Protein AF-A0AAE1QT93-F1 (afdb_monomer_lite)

Secondary structure (DSSP, 8-state):
--TTHHHHHHHHHHHHTS----SSHHHHHHHHHHHHHHHHHHHHHHHHHHHHHHHHHHHHHHHHHTSGGG-HHHHHHHHHHHHHHHHHTHHHHHHHHHHHH---HHHHIIIIIHHHHHHHHHHHHHHHHHHHHH--

Foldseek 3Di:
DCPPPVVVVVVVVVVVVPDDDDDPVPVVVVVVVVVVVVVVVVVVVVVVVVVVVVVVVVVVVVVVVVVLCVDPVSVLVVLVVVLVCCVVCLVVQQVVCCVPPVDHSVRCCVPPSVVSNVVSVVVVPPVVVVVVVVVD

Organism: NCBI:txid243964

InterPro domains:
  IPR012394 Aldehyde dehydrogenase NAD(P)-dependent [PTHR43570] (50-121)
  IPR016161 Aldehyde/histidinol dehydrogenase [SSF53720] (52-120)
  IPR016162 Aldehyde dehydrogenase, N-terminal [G3DSA:3.40.605.10] (61-121)

pLDDT: mean 73.32, std 19.23, range [36.19, 97.5]

Radius of gyration: 27.71 Å; chains: 1; bounding box: 30×75×64 Å

Structure (mmCIF, N/CA/C/O backbone):
data_AF-A0AAE1QT93-F1
#
_entry.id   AF-A0AAE1QT93-F1
#
loop_
_atom_site.group_PDB
_atom_site.id
_atom_site.type_symbol
_atom_site.label_atom_id
_atom_site.label_alt_id
_atom_site.label_comp_id
_atom_site.label_asym_id
_atom_site.label_entity_id
_atom_site.label_seq_id
_atom_site.pdbx_PDB_ins_code
_atom_site.Cartn_x
_atom_site.Cartn_y
_atom_site.Cartn_z
_atom_site.occupancy
_atom_site.B_iso_or_equiv
_atom_site.auth_seq_id
_atom_site.auth_comp_id
_atom_site.auth_asym_id
_atom_site.auth_atom_id
_atom_site.pdbx_PDB_model_num
ATOM 1 N N . MET A 1 1 ? -9.337 40.206 -0.591 1.00 37.69 1 MET A N 1
ATOM 2 C CA . MET A 1 1 ? -8.065 40.762 -1.102 1.00 37.69 1 MET A CA 1
ATOM 3 C C . MET A 1 1 ? -7.371 39.649 -1.861 1.00 37.69 1 MET A C 1
ATOM 5 O O . MET A 1 1 ? -6.909 38.705 -1.239 1.00 37.69 1 MET A O 1
ATOM 9 N N . ASN A 1 2 ? -7.442 39.685 -3.189 1.00 36.19 2 ASN A N 1
ATOM 10 C CA . ASN A 1 2 ? -7.018 38.594 -4.063 1.00 36.19 2 ASN A CA 1
ATOM 11 C C . ASN A 1 2 ? -5.682 38.993 -4.709 1.00 36.19 2 ASN A C 1
ATOM 13 O O . ASN A 1 2 ? -5.655 39.544 -5.798 1.00 36.19 2 ASN A O 1
ATOM 17 N N . LEU A 1 3 ? -4.576 38.823 -3.979 1.00 38.72 3 LEU A N 1
ATOM 18 C CA . LEU A 1 3 ? -3.250 39.340 -4.363 1.00 38.72 3 LEU A CA 1
ATOM 19 C C . LEU A 1 3 ? -2.482 38.437 -5.355 1.00 38.72 3 LEU A C 1
ATOM 21 O O . LEU A 1 3 ? -1.317 38.700 -5.636 1.00 38.72 3 LEU A O 1
ATOM 25 N N . GLY A 1 4 ? -3.106 37.376 -5.879 1.00 42.16 4 GLY A N 1
ATOM 26 C CA . GLY A 1 4 ? -2.443 36.403 -6.762 1.00 42.16 4 GLY A CA 1
ATOM 27 C C . GLY A 1 4 ? -2.720 36.568 -8.262 1.00 42.16 4 GLY A C 1
ATOM 28 O O . GLY A 1 4 ? -1.862 36.242 -9.074 1.00 42.16 4 GLY A O 1
ATOM 29 N N . ALA A 1 5 ? -3.894 37.077 -8.650 1.00 47.09 5 ALA A N 1
ATOM 30 C CA . ALA A 1 5 ? -4.298 37.139 -10.062 1.00 47.09 5 ALA A CA 1
ATOM 31 C C . ALA A 1 5 ? -3.750 38.381 -10.798 1.00 47.09 5 ALA A C 1
ATOM 33 O O . ALA A 1 5 ? -3.419 38.310 -11.984 1.00 47.09 5 ALA A O 1
ATOM 34 N N . ASP A 1 6 ? -3.582 39.499 -10.083 1.00 46.28 6 ASP A N 1
ATOM 35 C CA . ASP A 1 6 ? -3.169 40.787 -10.664 1.00 46.28 6 ASP A CA 1
ATOM 36 C C . ASP A 1 6 ? -1.683 40.829 -11.061 1.00 46.28 6 ASP A C 1
ATOM 38 O O . ASP A 1 6 ? -1.276 41.598 -11.936 1.00 46.28 6 ASP A O 1
ATOM 42 N N . THR A 1 7 ? -0.850 39.964 -10.477 1.00 55.62 7 THR A N 1
ATOM 43 C CA . THR A 1 7 ? 0.572 39.858 -10.827 1.00 55.62 7 THR A CA 1
ATOM 44 C C . THR A 1 7 ? 0.796 39.044 -12.101 1.00 55.62 7 THR A C 1
ATOM 46 O O . THR A 1 7 ? 1.646 39.413 -12.903 1.00 55.62 7 THR A O 1
ATOM 49 N N . LEU A 1 8 ? 0.014 37.999 -12.377 1.00 45.19 8 LEU A N 1
ATOM 50 C CA . LEU A 1 8 ? 0.224 37.150 -13.561 1.00 45.19 8 LEU A CA 1
ATOM 51 C C . LEU A 1 8 ? -0.265 37.801 -14.867 1.00 45.19 8 LEU A C 1
ATOM 53 O O . LEU A 1 8 ? 0.392 37.694 -15.910 1.00 45.19 8 LEU A O 1
ATOM 57 N N . LEU A 1 9 ? -1.360 38.567 -14.808 1.00 48.1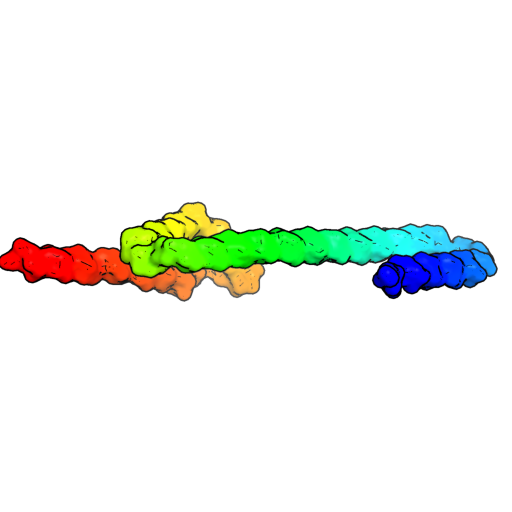6 9 LEU A N 1
ATOM 58 C CA . LEU A 1 9 ? -1.816 39.384 -15.940 1.00 48.16 9 LEU A CA 1
ATOM 59 C C . LEU A 1 9 ? -0.840 40.534 -16.241 1.00 48.16 9 LEU A C 1
ATOM 61 O O . LEU A 1 9 ? -0.575 40.830 -17.407 1.00 48.16 9 LEU A O 1
ATOM 65 N N . SER A 1 10 ? -0.231 41.116 -15.202 1.00 52.31 10 SER A N 1
ATOM 66 C CA . SER A 1 10 ? 0.795 42.165 -15.309 1.00 52.31 10 SER A CA 1
ATOM 67 C C . SER A 1 10 ? 2.043 41.708 -16.083 1.00 52.31 10 SER A C 1
ATOM 69 O O . SER A 1 10 ? 2.541 42.435 -16.949 1.00 52.31 10 SER A O 1
ATOM 71 N N . TRP A 1 11 ? 2.515 40.477 -15.860 1.00 43.84 11 TRP A N 1
ATOM 72 C CA . TRP A 1 11 ? 3.677 39.935 -16.577 1.00 43.84 11 TRP A CA 1
ATOM 73 C C . TRP A 1 11 ? 3.341 39.537 -18.021 1.00 43.84 11 TRP A C 1
ATOM 75 O O . TRP A 1 11 ? 4.175 39.709 -18.914 1.00 43.84 11 TRP A O 1
ATOM 85 N N . SER A 1 12 ? 2.109 39.082 -18.267 1.00 54.25 12 SER A N 1
ATOM 86 C CA . SER A 1 12 ? 1.623 38.703 -19.601 1.00 54.25 12 SER A CA 1
ATOM 87 C C . SER A 1 12 ? 1.439 39.922 -20.521 1.00 54.25 12 SER A C 1
ATOM 89 O O . SER A 1 12 ? 1.899 39.918 -21.663 1.00 54.25 12 SER A O 1
ATOM 91 N N . LEU A 1 13 ? 0.853 41.013 -20.011 1.00 43.53 13 LEU A N 1
ATOM 92 C CA . LEU A 1 13 ? 0.634 42.255 -20.769 1.00 43.53 13 LEU A CA 1
ATOM 93 C C . LEU A 1 13 ? 1.922 43.061 -20.998 1.00 43.53 13 LEU A C 1
ATOM 95 O O . LEU A 1 13 ? 2.089 43.666 -22.057 1.00 43.53 13 LEU A O 1
ATOM 99 N N . ARG A 1 14 ? 2.872 43.042 -20.052 1.00 50.31 14 ARG A N 1
ATOM 100 C CA . ARG A 1 14 ? 4.151 43.763 -20.188 1.00 50.31 14 ARG A CA 1
ATOM 101 C C . ARG A 1 14 ? 5.091 43.143 -21.230 1.00 50.31 14 ARG A C 1
ATOM 103 O O . ARG A 1 14 ? 5.936 43.849 -21.772 1.00 50.31 14 ARG A O 1
ATOM 110 N N . ARG A 1 15 ? 4.938 41.854 -21.546 1.00 51.12 15 ARG A N 1
ATOM 111 C CA . ARG A 1 15 ? 5.772 41.158 -22.540 1.00 51.12 15 ARG A CA 1
ATOM 112 C C . ARG A 1 15 ? 5.285 41.347 -23.981 1.00 51.12 15 ARG A C 1
ATOM 114 O O . ARG A 1 15 ? 6.117 41.435 -24.876 1.00 51.12 15 ARG A O 1
ATOM 121 N N . LEU A 1 16 ? 3.977 41.512 -24.197 1.00 45.72 16 LEU A N 1
ATOM 122 C CA . LEU A 1 16 ? 3.402 41.802 -25.521 1.00 45.72 16 LEU A CA 1
ATOM 123 C C . LEU A 1 16 ? 3.784 43.192 -26.070 1.00 45.72 16 LEU A C 1
ATOM 125 O O . LEU A 1 16 ? 3.678 43.424 -27.268 1.00 45.72 16 LEU A O 1
ATOM 129 N N . HIS A 1 17 ? 4.254 44.112 -25.220 1.00 43.97 17 HIS A N 1
ATOM 130 C CA . HIS A 1 17 ? 4.641 45.471 -25.625 1.00 43.97 17 HIS A CA 1
ATOM 131 C C . HIS A 1 17 ? 6.090 45.595 -26.145 1.00 43.97 17 HIS A C 1
ATOM 133 O O . HIS A 1 17 ? 6.497 46.687 -26.530 1.00 43.97 17 HIS A O 1
ATOM 139 N N . LEU A 1 18 ? 6.882 44.511 -26.143 1.00 45.59 18 LEU A N 1
ATOM 140 C CA . LEU A 1 18 ? 8.318 44.542 -26.480 1.00 45.59 18 LEU A CA 1
ATOM 141 C C . LEU A 1 18 ? 8.703 43.837 -27.794 1.00 45.59 18 LEU A C 1
ATOM 143 O O . LEU A 1 18 ? 9.877 43.862 -28.152 1.00 45.59 18 LEU A O 1
ATOM 147 N N . SER A 1 19 ? 7.764 43.254 -28.542 1.00 42.62 19 SER A N 1
ATOM 148 C CA . SER A 1 19 ? 8.065 42.576 -29.814 1.00 42.62 19 SER A CA 1
ATOM 149 C C . SER A 1 19 ? 7.435 43.304 -31.000 1.00 42.62 19 SER A C 1
ATOM 151 O O . SER A 1 19 ? 6.337 42.983 -31.456 1.00 42.62 19 SER A O 1
ATOM 153 N N . GLY A 1 20 ? 8.149 44.303 -31.508 1.00 44.47 20 GLY A N 1
ATOM 154 C CA . GLY A 1 20 ? 7.978 44.785 -32.870 1.00 44.47 20 GLY A CA 1
ATOM 155 C C . GLY A 1 20 ? 9.310 44.703 -33.604 1.00 44.47 20 GLY A C 1
ATOM 156 O O . GLY A 1 20 ? 10.109 45.617 -33.457 1.00 44.47 20 GLY A O 1
ATOM 157 N N . SER A 1 21 ? 9.559 43.623 -34.358 1.00 42.78 21 SER A N 1
ATOM 158 C CA . SER A 1 21 ? 10.100 43.645 -35.733 1.00 42.78 21 SER A CA 1
ATOM 159 C C . SER A 1 21 ? 10.368 42.221 -36.252 1.00 42.78 21 SER A C 1
ATOM 161 O O . SER A 1 21 ? 10.931 41.384 -35.559 1.00 42.78 21 SER A O 1
ATOM 163 N N . GLN A 1 22 ? 9.953 41.965 -37.494 1.00 48.72 22 GLN A N 1
ATOM 164 C CA . GLN A 1 22 ? 9.735 40.647 -38.094 1.00 48.72 22 GLN A CA 1
ATOM 165 C C . GLN A 1 22 ? 11.005 39.883 -38.515 1.00 48.72 22 GLN A C 1
ATOM 167 O O . GLN A 1 22 ? 11.944 40.469 -39.049 1.00 48.72 22 GLN A O 1
ATOM 172 N N . SER A 1 23 ? 10.949 38.542 -38.449 1.00 41.31 23 SER A N 1
ATOM 173 C CA . SER A 1 23 ? 10.949 37.635 -39.636 1.00 41.31 23 SER A CA 1
ATOM 174 C C . SER A 1 23 ? 11.485 36.210 -39.370 1.00 41.31 23 SER A C 1
ATOM 176 O O . SER A 1 23 ? 11.190 35.307 -40.149 1.00 41.31 23 SER A O 1
ATOM 178 N N . GLY A 1 24 ? 12.148 35.955 -38.234 1.00 46.59 24 GLY A N 1
ATOM 179 C CA . GLY A 1 24 ? 12.462 34.598 -37.719 1.00 46.59 24 GLY A CA 1
ATOM 180 C C . GLY A 1 24 ? 11.476 34.076 -36.656 1.00 46.59 24 GLY A C 1
ATOM 181 O O . GLY A 1 24 ? 11.473 32.905 -36.282 1.00 46.59 24 GLY A O 1
ATOM 182 N N . GLU A 1 25 ? 10.577 34.952 -36.217 1.00 47.34 25 GLU A N 1
ATOM 183 C CA . GLU A 1 25 ? 9.831 34.881 -34.957 1.00 47.34 25 GLU A CA 1
ATOM 184 C C . GLU A 1 25 ? 8.632 33.917 -34.978 1.00 47.34 25 GLU A C 1
ATOM 186 O O . GLU A 1 25 ? 8.123 33.537 -33.929 1.00 47.34 25 GLU A O 1
ATOM 191 N N . LYS A 1 26 ? 8.173 33.472 -36.160 1.00 48.25 26 LYS A N 1
ATOM 192 C CA . LYS A 1 26 ? 7.013 32.562 -36.281 1.00 48.25 26 LYS A CA 1
ATOM 193 C C . LYS A 1 26 ? 7.309 31.142 -35.797 1.00 48.25 26 LYS A C 1
ATOM 195 O O . LYS A 1 26 ? 6.443 30.519 -35.189 1.00 48.25 26 LYS A O 1
ATOM 200 N N . ARG A 1 27 ? 8.514 30.624 -36.059 1.00 49.81 27 ARG A N 1
ATOM 201 C CA . ARG A 1 27 ? 8.917 29.284 -35.597 1.00 49.81 27 ARG A CA 1
ATOM 202 C C . ARG A 1 27 ? 9.250 29.296 -34.110 1.00 49.81 27 ARG A C 1
ATOM 204 O O . ARG A 1 27 ? 8.824 28.401 -33.393 1.00 49.81 27 ARG A O 1
ATOM 211 N N . GLU A 1 28 ? 9.925 30.341 -33.642 1.00 48.53 28 GLU A N 1
ATOM 212 C CA . GLU A 1 28 ? 10.217 30.516 -32.217 1.00 48.53 28 GLU A CA 1
ATOM 213 C C . GLU A 1 28 ? 8.953 30.790 -31.396 1.00 48.53 28 GLU A C 1
ATOM 215 O O . GLU A 1 28 ? 8.802 30.200 -30.333 1.00 48.53 28 GLU A O 1
ATOM 220 N N . SER A 1 29 ? 7.994 31.566 -31.918 1.00 52.25 29 SER A N 1
ATOM 221 C CA . SER A 1 29 ? 6.682 31.746 -31.281 1.00 52.25 29 SER A CA 1
ATOM 222 C C . SER A 1 29 ? 5.906 30.436 -31.192 1.00 52.25 29 SER A C 1
ATOM 224 O O . SER A 1 29 ? 5.327 30.167 -30.149 1.00 52.25 29 SER A O 1
ATOM 226 N N . SER A 1 30 ? 5.930 29.585 -32.227 1.00 57.53 30 SER A N 1
ATOM 227 C CA . SER A 1 30 ? 5.297 28.257 -32.164 1.00 57.53 30 SER A CA 1
ATOM 228 C C . SER A 1 30 ? 5.921 27.395 -31.065 1.00 57.53 30 SER A C 1
ATOM 230 O O . SER A 1 30 ? 5.211 26.869 -30.218 1.00 57.53 30 SER A O 1
ATOM 232 N N . VAL A 1 31 ? 7.255 27.335 -31.007 1.00 65.50 31 VAL A N 1
ATOM 233 C CA . VAL A 1 31 ? 7.986 26.578 -29.975 1.00 65.50 31 VAL A CA 1
ATOM 234 C C . VAL A 1 31 ? 7.746 27.152 -28.573 1.00 65.50 31 VAL A C 1
ATOM 236 O O . VAL A 1 31 ? 7.730 26.416 -27.587 1.00 65.50 31 VAL A O 1
ATOM 239 N N . MET A 1 32 ? 7.574 28.468 -28.455 1.00 66.38 32 MET A N 1
ATOM 240 C CA . MET A 1 32 ? 7.312 29.136 -27.183 1.00 66.38 32 MET A CA 1
ATOM 241 C C . MET A 1 32 ? 5.873 28.909 -26.710 1.00 66.38 32 MET A C 1
ATOM 243 O O . MET A 1 32 ? 5.671 28.677 -25.521 1.00 66.38 32 MET A O 1
ATOM 247 N N . VAL A 1 33 ? 4.903 28.901 -27.631 1.00 68.62 33 VAL A N 1
ATOM 248 C CA . VAL A 1 33 ? 3.505 28.526 -27.368 1.00 68.62 33 VAL A CA 1
ATOM 249 C C . VAL A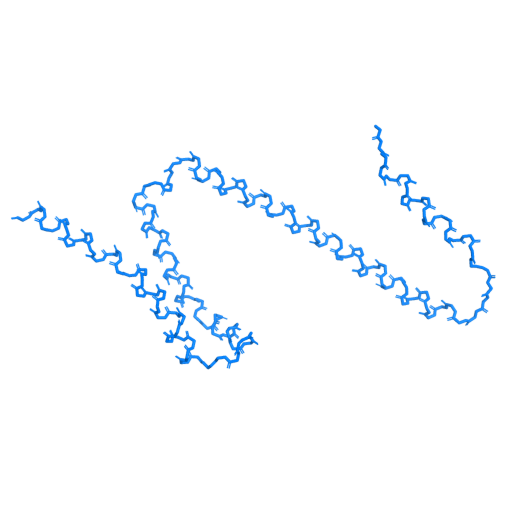 1 33 ? 3.413 27.061 -26.932 1.00 68.62 33 VAL A C 1
ATOM 251 O O . VAL A 1 33 ? 2.769 26.787 -25.924 1.00 68.62 33 VAL A O 1
ATOM 254 N N . ASP A 1 34 ? 4.132 26.147 -27.588 1.00 72.94 34 ASP A N 1
ATOM 255 C CA . ASP A 1 34 ? 4.175 24.729 -27.198 1.00 72.94 34 ASP A CA 1
ATOM 256 C C . ASP A 1 34 ? 4.799 24.536 -25.808 1.00 72.94 34 ASP A C 1
ATOM 258 O O . ASP A 1 34 ? 4.284 23.780 -24.987 1.00 72.94 34 ASP A O 1
ATOM 262 N N . LYS A 1 35 ? 5.875 25.270 -25.488 1.00 75.44 35 LYS A N 1
ATOM 263 C CA . LYS A 1 35 ? 6.480 25.257 -24.143 1.00 75.44 35 LYS A CA 1
ATOM 264 C C . LYS A 1 35 ? 5.540 25.808 -23.071 1.00 75.44 35 LYS A C 1
ATOM 266 O O . LYS A 1 35 ? 5.530 25.287 -21.959 1.00 75.44 35 LYS A O 1
ATOM 271 N N . LEU A 1 36 ? 4.771 26.851 -23.386 1.00 72.19 36 LEU A N 1
ATOM 272 C CA . LEU A 1 36 ? 3.774 27.435 -22.483 1.00 72.19 36 LEU A CA 1
ATOM 273 C C . LEU A 1 36 ? 2.599 26.481 -22.243 1.00 72.19 36 LEU A C 1
ATOM 275 O O . LEU A 1 36 ? 2.196 26.306 -21.096 1.00 72.19 36 LEU A O 1
ATOM 279 N N . LEU A 1 37 ? 2.105 25.819 -23.292 1.00 73.00 37 LEU A N 1
ATOM 280 C CA . LEU A 1 37 ? 1.083 24.775 -23.181 1.00 73.00 37 LEU A CA 1
ATOM 281 C C . LEU A 1 37 ? 1.582 23.600 -22.338 1.00 73.00 37 LEU A C 1
ATOM 283 O O . LEU A 1 37 ? 0.921 23.210 -21.382 1.00 73.00 37 LEU A O 1
ATOM 287 N N . GLN A 1 38 ? 2.789 23.106 -22.614 1.00 70.00 38 GLN A N 1
ATOM 288 C CA . GLN A 1 38 ? 3.385 21.988 -21.884 1.00 70.00 38 GLN A CA 1
ATOM 289 C C . GLN A 1 38 ? 3.669 22.326 -20.409 1.00 70.00 38 GLN A C 1
ATOM 291 O O . GLN A 1 38 ? 3.592 21.459 -19.538 1.00 70.00 38 GLN A O 1
ATOM 296 N N . PHE A 1 39 ? 3.997 23.586 -20.106 1.00 72.75 39 PHE A N 1
ATOM 297 C CA . PHE A 1 39 ? 4.146 24.065 -18.732 1.00 72.75 39 PHE A CA 1
ATOM 298 C C . PHE A 1 39 ? 2.793 24.128 -18.007 1.00 72.75 39 PHE A C 1
ATOM 300 O O . PHE A 1 39 ? 2.674 23.611 -16.898 1.00 72.75 39 PHE A O 1
ATOM 307 N N . HIS A 1 40 ? 1.760 24.668 -18.658 1.00 67.25 40 HIS A N 1
ATOM 308 C CA . HIS A 1 40 ? 0.410 24.747 -18.097 1.00 67.25 40 HIS A CA 1
ATOM 309 C C . HIS A 1 40 ? -0.221 23.358 -17.892 1.00 67.25 40 HIS A C 1
ATOM 311 O O . HIS A 1 40 ? -0.865 23.110 -16.873 1.00 67.25 40 HIS A O 1
ATOM 317 N N . GLU A 1 41 ? -0.006 22.416 -18.816 1.00 71.69 41 GLU A N 1
ATOM 318 C CA . GLU A 1 41 ? -0.416 21.014 -18.660 1.00 71.69 41 GLU A CA 1
ATOM 319 C C . GLU A 1 41 ? 0.255 20.360 -17.448 1.00 71.69 41 GLU A C 1
ATOM 321 O O . GLU A 1 41 ? -0.413 19.684 -16.665 1.00 71.69 41 GLU A O 1
ATOM 326 N N . LYS A 1 42 ? 1.555 20.604 -17.236 1.00 64.50 42 LYS A N 1
ATOM 327 C CA . LYS A 1 42 ? 2.276 20.105 -16.057 1.00 64.50 42 LYS A CA 1
ATOM 328 C C . LYS A 1 42 ? 1.756 20.703 -14.752 1.00 64.50 42 LYS A C 1
ATOM 330 O O . LYS A 1 42 ? 1.578 19.958 -13.788 1.00 64.50 42 LYS A O 1
ATOM 335 N N . GLU A 1 43 ? 1.494 22.008 -14.701 1.00 68.06 43 GLU A N 1
ATOM 336 C CA . GLU A 1 43 ? 0.915 22.650 -13.512 1.00 68.06 43 GLU A CA 1
ATOM 337 C C . GLU A 1 43 ? -0.487 22.110 -13.214 1.00 68.06 43 GLU A C 1
ATOM 339 O O . GLU A 1 43 ? -0.778 21.736 -12.078 1.00 68.06 43 GLU A O 1
ATOM 344 N N . THR A 1 44 ? -1.324 21.962 -14.244 1.00 64.94 44 THR A N 1
ATOM 345 C CA . THR A 1 44 ? -2.679 21.410 -14.106 1.00 64.94 44 THR A CA 1
ATOM 346 C C . THR A 1 44 ? -2.639 19.951 -13.638 1.00 64.94 44 THR A C 1
ATOM 348 O O . THR A 1 44 ? -3.371 19.575 -12.724 1.00 64.94 44 THR A O 1
ATOM 351 N N . SER A 1 45 ? -1.736 19.136 -14.196 1.00 73.06 45 SER A N 1
ATOM 352 C CA . SER A 1 45 ? -1.516 17.749 -13.769 1.00 73.06 45 SER A CA 1
ATOM 353 C C . SER A 1 45 ? -1.013 17.658 -12.327 1.00 73.06 45 SER A C 1
ATOM 355 O O . SER A 1 45 ? -1.413 16.753 -11.602 1.00 73.06 45 SER A O 1
ATOM 357 N N . THR A 1 46 ? -0.160 18.588 -11.892 1.00 70.00 46 THR A N 1
ATOM 358 C CA . THR A 1 46 ? 0.361 18.617 -10.516 1.00 70.00 46 THR A CA 1
ATOM 359 C C . THR A 1 46 ? -0.747 18.963 -9.520 1.00 70.00 46 THR A C 1
ATOM 361 O O . THR A 1 46 ? -0.877 18.306 -8.489 1.00 70.00 46 THR A O 1
ATOM 364 N N . ILE A 1 47 ? -1.591 19.947 -9.846 1.00 72.00 47 ILE A N 1
ATOM 365 C CA . ILE A 1 47 ? -2.743 20.343 -9.022 1.00 72.00 47 ILE A CA 1
ATOM 366 C C . ILE A 1 47 ? -3.766 19.203 -8.914 1.00 72.00 47 ILE A C 1
ATOM 368 O O . ILE A 1 47 ? -4.269 18.941 -7.820 1.00 72.00 47 ILE A O 1
ATOM 372 N N . LEU A 1 48 ? -4.043 18.497 -10.017 1.00 68.06 48 LEU A N 1
ATOM 373 C CA . LEU A 1 48 ? -4.921 17.321 -10.023 1.00 68.06 48 LEU A CA 1
ATOM 374 C C . LEU A 1 48 ? -4.397 16.222 -9.085 1.00 68.06 48 LEU A C 1
ATOM 376 O O . LEU A 1 48 ? -5.139 15.763 -8.221 1.00 68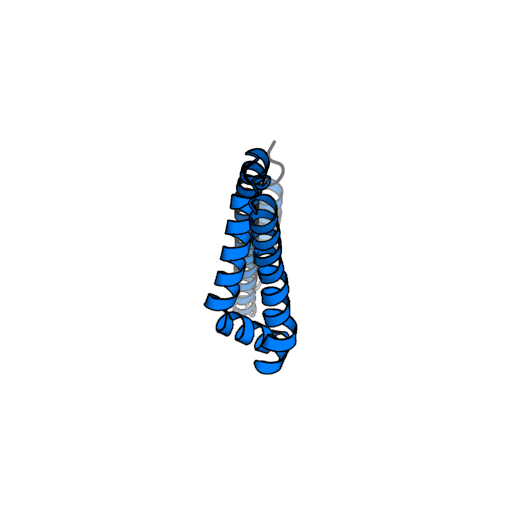.06 48 LEU A O 1
ATOM 380 N N . VAL A 1 49 ? -3.106 15.880 -9.169 1.00 74.19 49 VAL A N 1
ATOM 381 C CA . VAL A 1 49 ? -2.483 14.870 -8.291 1.00 74.19 49 VAL A CA 1
ATOM 382 C C . VAL A 1 49 ? -2.535 15.286 -6.816 1.00 74.19 49 VAL A C 1
ATOM 384 O O . VAL A 1 49 ? -2.869 14.470 -5.959 1.00 74.19 49 VAL A O 1
ATOM 387 N N . MET A 1 50 ? -2.267 16.557 -6.495 1.00 73.12 50 MET A N 1
ATOM 388 C CA . MET A 1 50 ? -2.369 17.052 -5.115 1.00 73.12 50 MET A CA 1
ATOM 389 C C . MET A 1 50 ? -3.798 16.958 -4.561 1.00 73.12 50 MET A C 1
ATOM 391 O O . MET A 1 50 ? -3.976 16.619 -3.391 1.00 73.12 50 MET A O 1
ATOM 395 N N . SER A 1 51 ? -4.815 17.231 -5.387 1.00 77.00 51 SER A N 1
ATOM 396 C CA . SER A 1 51 ? -6.217 17.136 -4.970 1.00 77.00 51 SER A CA 1
ATOM 397 C C . SER A 1 51 ? -6.663 15.703 -4.681 1.00 77.00 51 SER A C 1
ATOM 399 O O . SER A 1 51 ? -7.559 15.525 -3.854 1.00 77.00 51 SER A O 1
ATOM 401 N N . ASP A 1 52 ? -6.114 14.707 -5.369 1.00 82.25 52 ASP A N 1
ATOM 402 C CA . ASP A 1 52 ? -6.494 13.308 -5.165 1.00 82.25 52 ASP A CA 1
ATOM 403 C C . ASP A 1 52 ? -5.793 12.711 -3.941 1.00 82.25 52 ASP A C 1
ATOM 405 O O . ASP A 1 52 ? -6.451 12.073 -3.118 1.00 82.25 52 ASP A O 1
ATOM 409 N N . CYS A 1 53 ? -4.522 13.061 -3.714 1.00 87.25 53 CYS A N 1
ATOM 410 C CA . CYS A 1 53 ? -3.813 12.711 -2.482 1.00 87.25 53 CYS A CA 1
ATOM 411 C C . CYS A 1 53 ? -4.551 13.184 -1.216 1.00 87.25 53 CYS A C 1
ATOM 413 O O . CYS A 1 53 ? -4.610 12.450 -0.232 1.00 87.25 53 CYS A O 1
ATOM 415 N N . GLU A 1 54 ? -5.129 14.392 -1.215 1.00 89.44 54 GLU A N 1
ATOM 416 C CA . GLU A 1 54 ? -5.855 14.908 -0.042 1.00 89.44 54 GLU A CA 1
ATOM 417 C C . GLU A 1 54 ? -7.108 14.071 0.272 1.00 89.44 54 GLU A C 1
ATOM 419 O O . GLU A 1 54 ? -7.411 13.809 1.438 1.00 89.44 54 GLU A O 1
ATOM 424 N N . LYS A 1 55 ? -7.812 13.589 -0.761 1.00 90.00 55 LYS A N 1
ATOM 425 C CA . LYS A 1 55 ? -8.979 12.707 -0.594 1.00 90.00 55 LYS A CA 1
ATOM 426 C C . LYS A 1 55 ? -8.563 11.347 -0.036 1.00 90.00 55 LYS A C 1
ATOM 428 O O . LYS A 1 55 ? -9.187 10.864 0.908 1.00 90.00 55 LYS A O 1
ATOM 433 N N . ASP A 1 56 ? -7.494 10.760 -0.572 1.00 93.50 56 ASP A N 1
ATOM 434 C CA . ASP A 1 56 ? -6.961 9.477 -0.100 1.00 93.50 56 ASP A CA 1
ATOM 435 C C . ASP A 1 56 ? -6.517 9.560 1.367 1.00 93.50 56 ASP A C 1
ATOM 437 O O . ASP A 1 56 ? -6.785 8.658 2.171 1.00 93.50 56 ASP A O 1
ATOM 441 N N . LEU A 1 57 ? -5.891 10.680 1.747 1.00 94.50 57 LEU A N 1
ATOM 442 C CA . LEU A 1 57 ? -5.506 10.953 3.128 1.00 94.50 57 LEU A CA 1
ATOM 443 C C . LEU A 1 57 ? -6.713 11.036 4.061 1.00 94.50 57 LEU A C 1
ATOM 445 O O . LEU A 1 57 ? -6.642 10.518 5.180 1.00 94.50 57 LEU A O 1
ATOM 449 N N . GLU A 1 58 ? -7.812 11.656 3.634 1.00 95.88 58 GLU A N 1
ATOM 450 C CA . GLU A 1 58 ? -9.017 11.726 4.459 1.00 95.88 58 GLU A CA 1
ATOM 451 C C . GLU A 1 58 ? -9.623 10.334 4.674 1.00 95.88 58 GLU A C 1
ATOM 453 O O . GLU A 1 58 ? -9.840 9.930 5.817 1.00 95.88 58 GLU A O 1
ATOM 458 N N . VAL A 1 59 ? -9.759 9.531 3.613 1.00 95.75 59 VAL A N 1
ATOM 459 C CA . VAL A 1 59 ? -10.264 8.149 3.706 1.00 95.75 59 VAL A CA 1
ATOM 460 C C . VAL A 1 59 ? -9.400 7.291 4.637 1.00 95.75 59 VAL A C 1
ATOM 462 O O . VAL A 1 59 ? -9.921 6.495 5.432 1.00 95.75 59 VAL A O 1
ATOM 465 N N . LEU A 1 60 ? -8.073 7.450 4.578 1.00 94.94 60 LEU A N 1
ATOM 466 C CA . LEU A 1 60 ? -7.146 6.739 5.458 1.00 94.94 60 LEU A CA 1
ATOM 467 C C . LEU A 1 60 ? -7.319 7.169 6.923 1.00 94.94 60 LEU A C 1
ATOM 469 O O . LEU A 1 60 ? -7.378 6.319 7.820 1.00 94.94 60 LEU A O 1
ATOM 473 N N . ARG A 1 61 ? -7.444 8.478 7.176 1.00 96.50 61 ARG A N 1
ATOM 474 C CA . ARG A 1 61 ? -7.671 9.033 8.519 1.00 96.50 61 ARG A CA 1
ATOM 475 C C . ARG A 1 61 ? -8.993 8.556 9.101 1.00 96.50 61 ARG A C 1
ATOM 477 O O . ARG A 1 61 ? -9.014 8.134 10.255 1.00 96.50 61 ARG A O 1
ATOM 484 N N . GLU A 1 62 ? -10.074 8.588 8.333 1.00 97.50 62 GLU A N 1
ATOM 485 C CA . GLU A 1 62 ? -11.388 8.088 8.748 1.00 97.50 62 GLU A CA 1
ATOM 486 C C . GLU A 1 62 ? -11.347 6.587 9.046 1.00 97.50 62 GLU A C 1
ATOM 488 O O . GLU A 1 62 ? -11.798 6.137 10.102 1.00 97.50 62 GLU A O 1
ATOM 493 N N . THR A 1 63 ? -10.717 5.811 8.161 1.00 96.38 63 THR A N 1
ATOM 494 C CA . THR A 1 63 ? -10.486 4.375 8.340 1.00 96.38 63 THR A CA 1
ATOM 495 C C . THR A 1 63 ? -9.776 4.087 9.658 1.00 96.38 63 THR A C 1
ATOM 497 O O . THR A 1 63 ? -10.228 3.224 10.411 1.00 96.38 63 THR A O 1
ATOM 500 N N . TYR A 1 64 ? -8.715 4.822 9.980 1.00 95.06 64 TYR A N 1
ATOM 501 C CA . TYR A 1 64 ? -8.002 4.661 11.243 1.00 95.06 64 TYR A CA 1
ATOM 502 C C . TYR A 1 64 ? -8.842 5.102 12.453 1.00 95.06 64 TYR A C 1
ATOM 504 O O . TYR A 1 64 ? -8.973 4.351 13.423 1.00 95.06 64 TYR A O 1
ATOM 512 N N . LYS A 1 65 ? -9.460 6.291 12.387 1.00 97.44 65 LYS A N 1
ATOM 513 C CA . LYS A 1 65 ? -10.298 6.856 13.461 1.00 97.44 65 LYS A CA 1
ATOM 514 C C . LYS A 1 65 ? -11.499 5.970 13.798 1.00 97.44 65 LYS A C 1
ATOM 516 O O . LYS A 1 65 ? -11.895 5.926 14.957 1.00 97.44 65 LYS A O 1
ATOM 521 N N . SER A 1 66 ? -12.029 5.225 12.825 1.00 96.94 66 SER A N 1
ATOM 522 C CA . SER A 1 66 ? -13.122 4.265 13.045 1.00 96.94 66 SER A CA 1
ATOM 523 C C . SER A 1 66 ? -12.759 3.117 13.998 1.00 96.94 66 SER A C 1
ATOM 525 O O . SER A 1 66 ? -13.639 2.405 14.470 1.00 96.94 66 SER A O 1
ATOM 527 N N . GLY A 1 67 ? -11.467 2.896 14.271 1.00 95.44 67 GLY A N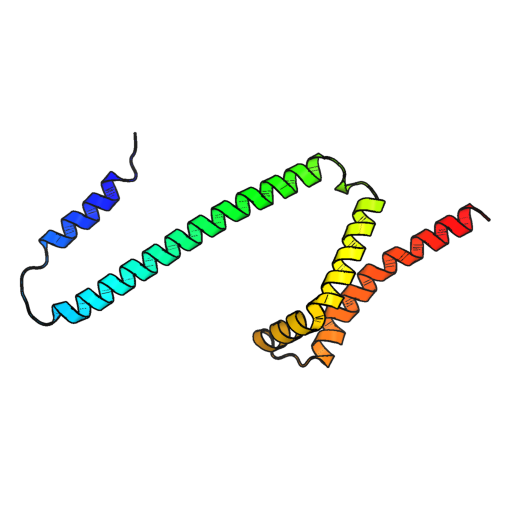 1
ATOM 528 C CA . GLY A 1 67 ? -10.987 1.820 15.135 1.00 95.44 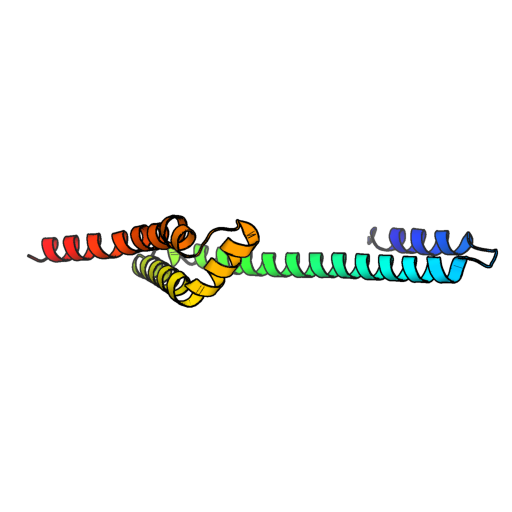67 GLY A CA 1
ATOM 529 C C . GLY A 1 67 ? -10.948 0.441 14.472 1.00 95.44 67 GLY A C 1
ATOM 530 O O . GLY A 1 67 ? -10.349 -0.467 15.048 1.00 95.44 67 GLY A O 1
ATOM 531 N N . LYS A 1 68 ? -11.488 0.280 13.251 1.00 94.81 68 LYS A N 1
ATOM 532 C CA . LYS A 1 68 ? -11.503 -1.007 12.526 1.00 94.81 68 LYS A CA 1
ATOM 533 C C . LYS A 1 68 ? -10.106 -1.602 12.328 1.00 94.81 68 LYS A C 1
ATOM 535 O O . LYS A 1 68 ? -9.944 -2.811 12.351 1.00 94.81 68 LYS A O 1
ATOM 540 N N . THR A 1 69 ? -9.077 -0.762 12.212 1.00 96.12 69 THR A N 1
ATOM 541 C CA . THR A 1 69 ? -7.685 -1.197 12.016 1.00 96.12 69 THR A CA 1
ATOM 542 C C . THR A 1 69 ? -7.090 -1.939 13.218 1.00 96.12 69 THR A C 1
ATOM 544 O O . THR A 1 69 ? -6.099 -2.652 13.068 1.00 96.12 69 THR A O 1
ATOM 547 N N . LYS A 1 70 ? -7.686 -1.795 14.410 1.00 93.25 70 LYS A N 1
ATOM 548 C CA . LYS A 1 70 ? -7.273 -2.516 15.626 1.00 93.25 70 LYS A CA 1
ATOM 549 C C . LYS A 1 70 ? -7.779 -3.957 15.645 1.00 93.25 70 LYS A C 1
ATOM 551 O O . LYS A 1 70 ? -7.196 -4.807 16.316 1.00 93.25 70 LYS A O 1
ATOM 556 N N . GLU A 1 71 ? -8.865 -4.219 14.931 1.00 95.75 71 GLU A N 1
ATOM 557 C CA . GLU A 1 71 ? -9.554 -5.497 14.926 1.00 95.75 71 GLU A CA 1
ATOM 558 C C . GLU A 1 71 ? -8.700 -6.559 14.215 1.00 95.75 71 GLU A C 1
ATOM 560 O O . GLU A 1 71 ? -8.109 -6.323 13.158 1.00 95.75 71 GLU A O 1
ATOM 565 N N . GLU A 1 72 ? -8.548 -7.726 14.842 1.00 92.38 72 GLU A N 1
ATOM 566 C CA . GLU A 1 72 ? -7.651 -8.765 14.334 1.00 92.38 72 GLU A CA 1
ATOM 567 C C . GLU A 1 72 ? -8.128 -9.329 12.992 1.00 92.38 72 GLU A C 1
ATOM 569 O O . GLU A 1 72 ? -7.303 -9.504 12.092 1.00 92.38 72 GLU A O 1
ATOM 574 N N . SER A 1 73 ? -9.430 -9.588 12.820 1.00 91.62 73 SER A N 1
ATOM 575 C CA . SER A 1 73 ? -9.934 -10.139 11.561 1.00 91.62 73 SER A CA 1
ATOM 576 C C . SER A 1 73 ? -9.789 -9.134 10.418 1.00 91.62 73 SER A C 1
ATOM 578 O O . SER A 1 73 ? -9.375 -9.534 9.328 1.00 91.62 73 SER A O 1
ATOM 580 N N . TRP A 1 74 ? -9.966 -7.831 10.678 1.00 94.31 74 TRP A N 1
ATOM 581 C CA . TRP A 1 74 ? -9.612 -6.777 9.732 1.00 94.31 74 TRP A CA 1
ATOM 582 C C . TRP A 1 74 ? -8.142 -6.864 9.316 1.00 94.31 74 TRP A C 1
ATOM 584 O O . TRP A 1 74 ? -7.870 -6.994 8.122 1.00 94.31 74 TRP A O 1
ATOM 594 N N . ARG A 1 75 ? -7.188 -6.889 10.260 1.00 94.19 75 ARG A N 1
ATOM 595 C CA . ARG A 1 75 ? -5.751 -6.997 9.926 1.00 94.19 75 ARG A CA 1
ATOM 596 C C . ARG A 1 75 ? -5.450 -8.250 9.104 1.00 94.19 75 ARG A C 1
ATOM 598 O O . ARG A 1 75 ? -4.779 -8.162 8.080 1.00 94.19 75 ARG A O 1
ATOM 605 N N . ARG A 1 76 ? -6.018 -9.400 9.478 1.00 89.50 76 ARG A N 1
ATOM 606 C CA . ARG A 1 76 ? -5.873 -10.654 8.718 1.00 89.50 76 ARG A CA 1
ATOM 607 C C . ARG A 1 76 ? -6.448 -10.555 7.310 1.00 89.50 76 ARG A C 1
ATOM 609 O O . ARG A 1 76 ? -5.843 -11.072 6.376 1.00 89.50 76 ARG A O 1
ATOM 616 N N . SER A 1 77 ? -7.598 -9.904 7.143 1.00 93.38 77 SER A N 1
ATOM 617 C CA . SER A 1 77 ? -8.197 -9.695 5.822 1.00 93.38 77 SER A CA 1
ATOM 618 C C . SER A 1 77 ? -7.290 -8.854 4.921 1.00 93.38 77 SER A C 1
ATOM 620 O O . SER A 1 77 ? -7.125 -9.187 3.752 1.00 93.38 77 SER A O 1
ATOM 622 N N . GLN A 1 78 ? -6.634 -7.825 5.473 1.00 94.56 78 GLN A N 1
ATOM 623 C CA . GLN A 1 78 ? -5.703 -6.993 4.712 1.00 94.56 78 GLN A CA 1
ATOM 624 C C . GLN A 1 78 ? -4.450 -7.774 4.304 1.00 94.56 78 GLN A C 1
ATOM 626 O O . GLN A 1 78 ? -4.061 -7.708 3.144 1.00 94.56 78 GLN A O 1
ATOM 631 N N . LEU A 1 79 ? -3.872 -8.583 5.202 1.00 92.75 79 LEU A N 1
ATOM 632 C CA . LEU A 1 79 ? -2.729 -9.448 4.871 1.00 92.75 79 LEU A CA 1
ATOM 633 C C . LEU A 1 79 ? -3.073 -10.452 3.758 1.00 92.75 79 LEU A C 1
ATOM 635 O O . LEU A 1 79 ? -2.291 -10.644 2.831 1.00 92.75 79 LEU A O 1
ATOM 639 N N . LYS A 1 80 ? -4.276 -11.040 3.794 1.00 91.00 80 LYS A N 1
ATOM 640 C CA . LYS A 1 80 ? -4.766 -11.920 2.718 1.00 91.00 80 LYS A CA 1
ATOM 641 C C . LYS A 1 80 ? -4.930 -11.185 1.388 1.00 91.00 80 LYS A C 1
ATOM 643 O O . LYS A 1 80 ? -4.634 -11.753 0.343 1.00 91.00 80 LYS A O 1
ATOM 648 N N . ASN A 1 81 ? -5.400 -9.941 1.418 1.00 93.88 81 ASN A N 1
ATOM 649 C CA . ASN A 1 81 ? -5.522 -9.133 0.208 1.00 93.88 81 ASN A CA 1
ATOM 650 C C . ASN A 1 81 ? -4.149 -8.749 -0.362 1.00 93.88 81 ASN A C 1
ATOM 652 O O . ASN A 1 81 ? -4.005 -8.721 -1.577 1.00 93.88 81 ASN A O 1
ATOM 656 N N . LEU A 1 82 ? -3.141 -8.507 0.486 1.00 92.69 82 LEU A N 1
ATOM 657 C CA . LEU A 1 82 ? -1.762 -8.274 0.040 1.00 92.69 82 LEU A CA 1
ATOM 658 C C . LEU A 1 82 ? -1.158 -9.517 -0.620 1.00 92.69 82 LEU A C 1
ATOM 660 O O . LEU A 1 82 ? -0.564 -9.401 -1.685 1.00 92.69 82 LEU A O 1
ATOM 664 N N . LEU A 1 83 ? -1.358 -10.702 -0.035 1.00 90.38 83 LEU A N 1
ATOM 665 C CA . LEU A 1 83 ? -0.953 -11.967 -0.659 1.00 90.38 83 LEU A CA 1
ATOM 666 C C . LEU A 1 83 ? -1.593 -12.132 -2.039 1.00 90.38 83 LEU A C 1
ATOM 668 O O . LEU A 1 83 ? -0.895 -12.357 -3.021 1.00 90.38 83 LEU A O 1
ATOM 672 N N . ARG A 1 84 ? -2.911 -11.921 -2.125 1.00 92.56 84 ARG A N 1
ATOM 673 C CA . ARG A 1 84 ? -3.638 -12.004 -3.392 1.00 92.56 84 ARG A CA 1
ATOM 674 C C . ARG A 1 84 ? -3.130 -10.992 -4.417 1.00 92.56 84 ARG A C 1
ATOM 676 O O . ARG A 1 84 ? -2.987 -11.337 -5.578 1.00 92.56 84 ARG A O 1
ATOM 683 N N . LEU A 1 85 ? -2.829 -9.763 -3.995 1.00 93.56 85 LEU A N 1
ATOM 684 C CA . LEU A 1 85 ? -2.259 -8.743 -4.873 1.00 93.56 85 LEU A CA 1
ATOM 685 C C . LEU A 1 85 ? -0.924 -9.208 -5.470 1.00 93.56 85 LEU A C 1
ATOM 687 O O . LEU A 1 85 ? -0.713 -9.040 -6.666 1.00 93.56 85 LEU A O 1
ATOM 691 N N . LEU A 1 86 ? -0.041 -9.791 -4.653 1.00 90.12 86 LEU A N 1
ATOM 692 C CA . LEU A 1 86 ? 1.255 -10.299 -5.111 1.00 90.12 86 LEU A CA 1
ATOM 693 C C . LEU A 1 86 ? 1.111 -11.460 -6.100 1.00 90.12 86 LEU A C 1
ATOM 695 O O . LEU A 1 86 ? 1.915 -11.552 -7.021 1.00 90.12 86 LEU A O 1
ATOM 699 N N . GLU A 1 87 ? 0.109 -12.320 -5.920 1.00 89.19 87 GLU A N 1
ATOM 700 C CA . GLU A 1 87 ? -0.193 -13.426 -6.837 1.00 89.19 87 GLU A CA 1
ATOM 701 C C . GLU A 1 87 ? -0.826 -12.921 -8.144 1.00 89.19 87 GLU A C 1
ATOM 703 O O . GLU A 1 87 ? -0.374 -13.250 -9.235 1.00 89.19 87 GLU A O 1
ATOM 708 N N . GLU A 1 88 ? -1.855 -12.075 -8.054 1.00 93.88 88 GLU A N 1
ATOM 709 C CA . GLU A 1 88 ? -2.600 -11.569 -9.215 1.00 93.88 88 GLU A CA 1
ATOM 710 C C . GLU A 1 88 ? -1.771 -10.625 -10.095 1.00 93.88 88 GLU A C 1
ATOM 712 O O . GLU A 1 88 ? -2.051 -10.488 -11.287 1.00 93.88 88 GLU A O 1
ATOM 717 N N . LYS A 1 89 ? -0.781 -9.938 -9.512 1.00 94.25 89 LYS A N 1
ATOM 718 C CA . LYS A 1 89 ? 0.063 -8.942 -10.190 1.00 94.25 89 LYS A CA 1
ATOM 719 C C . LYS A 1 89 ? 1.506 -9.382 -10.393 1.00 94.25 89 LYS A C 1
ATOM 721 O O . LYS A 1 89 ? 2.338 -8.547 -10.732 1.00 94.25 89 LYS A O 1
ATOM 726 N N . GLU A 1 90 ? 1.795 -10.670 -10.245 1.00 90.25 90 GLU A N 1
ATOM 727 C CA . GLU A 1 90 ? 3.141 -11.237 -10.374 1.00 90.25 90 GLU A CA 1
ATOM 728 C C . GLU A 1 90 ? 3.856 -10.806 -11.670 1.00 90.25 90 GLU A C 1
ATOM 730 O O . GLU A 1 90 ? 4.938 -10.216 -11.623 1.00 90.25 90 GLU A O 1
ATOM 735 N N . ASP A 1 91 ? 3.225 -11.009 -12.828 1.00 91.44 91 ASP A N 1
ATOM 736 C CA . ASP A 1 91 ? 3.813 -10.657 -14.127 1.00 91.44 91 ASP A CA 1
ATOM 737 C C . ASP A 1 91 ? 4.053 -9.148 -14.284 1.00 91.44 91 ASP A C 1
ATOM 739 O O . ASP A 1 91 ? 5.092 -8.723 -14.805 1.00 91.44 91 ASP A O 1
ATOM 743 N N . ASP A 1 92 ? 3.105 -8.330 -13.813 1.00 94.31 92 ASP A N 1
ATOM 744 C CA . ASP A 1 92 ? 3.201 -6.868 -13.845 1.00 94.31 92 ASP A CA 1
ATOM 745 C C . ASP A 1 92 ? 4.380 -6.393 -12.974 1.00 94.31 92 ASP A C 1
ATOM 747 O O . ASP A 1 92 ? 5.179 -5.554 -13.402 1.00 94.31 92 ASP A O 1
ATOM 751 N N . ILE A 1 93 ? 4.538 -6.983 -11.783 1.00 91.88 93 ILE A N 1
ATOM 752 C CA . ILE A 1 93 ? 5.636 -6.707 -10.848 1.00 91.88 93 ILE A CA 1
ATOM 753 C C . ILE A 1 93 ? 6.978 -7.106 -11.467 1.00 91.88 93 ILE A C 1
ATOM 755 O O . ILE A 1 93 ? 7.919 -6.312 -11.464 1.00 91.88 93 ILE A O 1
ATOM 759 N N . PHE A 1 94 ? 7.087 -8.298 -12.058 1.00 90.75 94 PHE A N 1
ATOM 760 C CA . PHE A 1 94 ? 8.326 -8.729 -12.708 1.00 90.75 94 PHE A CA 1
ATOM 761 C C . PHE A 1 94 ? 8.704 -7.865 -13.898 1.00 90.75 94 PHE A C 1
ATOM 763 O O . PHE A 1 94 ? 9.884 -7.567 -14.098 1.00 90.75 94 PHE A O 1
ATOM 770 N N . LYS A 1 95 ? 7.719 -7.442 -14.688 1.00 92.81 95 LYS A N 1
ATOM 771 C CA . LYS A 1 95 ? 7.954 -6.538 -15.807 1.00 92.81 95 LYS A CA 1
ATOM 772 C C . LYS A 1 95 ? 8.482 -5.189 -15.324 1.00 92.81 95 LYS A C 1
ATOM 774 O O . LYS A 1 95 ? 9.452 -4.703 -15.904 1.00 92.81 95 LYS A O 1
ATOM 779 N N . ALA A 1 96 ? 7.903 -4.623 -14.265 1.00 93.50 96 ALA A N 1
ATOM 780 C CA . ALA A 1 96 ? 8.385 -3.382 -13.661 1.00 93.50 96 ALA A CA 1
ATOM 781 C C . ALA A 1 96 ? 9.812 -3.542 -13.111 1.00 93.50 96 ALA A C 1
ATOM 783 O O . ALA A 1 96 ? 10.709 -2.797 -13.496 1.00 93.50 96 ALA A O 1
ATOM 784 N N . LEU A 1 97 ? 10.077 -4.595 -12.330 1.00 90.56 97 LEU A N 1
ATOM 785 C CA . LEU A 1 97 ? 11.414 -4.883 -11.794 1.00 90.56 97 LEU A CA 1
ATOM 786 C C . LEU A 1 97 ? 12.459 -5.090 -12.899 1.00 90.56 97 LEU A C 1
ATOM 788 O O . LEU A 1 97 ? 13.611 -4.674 -12.758 1.00 90.56 97 LEU A O 1
ATOM 792 N N . LYS A 1 98 ? 12.071 -5.693 -14.028 1.00 91.81 98 LYS A N 1
ATOM 793 C CA . LYS A 1 98 ? 12.952 -5.817 -15.192 1.00 91.81 98 LYS A CA 1
ATOM 794 C C . LYS A 1 98 ? 13.239 -4.463 -15.838 1.00 91.81 98 LYS A C 1
ATOM 796 O O . LYS A 1 98 ? 14.370 -4.243 -16.263 1.00 91.81 98 LYS A O 1
ATOM 801 N N . GLN A 1 99 ? 12.239 -3.593 -15.948 1.00 93.69 99 GLN A N 1
ATOM 802 C CA . GLN A 1 99 ? 12.383 -2.264 -16.545 1.00 93.69 99 GLN A CA 1
ATOM 803 C C . GLN A 1 99 ? 13.240 -1.338 -15.679 1.00 93.69 99 GLN A C 1
ATOM 805 O O . GLN A 1 99 ? 14.143 -0.692 -16.206 1.00 93.69 99 GLN A O 1
ATOM 810 N N . ASP A 1 100 ? 13.002 -1.330 -14.369 1.00 93.81 100 ASP A N 1
ATOM 811 C CA . ASP A 1 100 ? 13.650 -0.401 -13.443 1.00 93.81 100 ASP A CA 1
ATOM 812 C C . ASP A 1 100 ? 15.045 -0.878 -13.023 1.00 93.81 100 ASP A C 1
ATOM 814 O O . ASP A 1 100 ? 15.986 -0.088 -12.954 1.00 93.81 100 ASP A O 1
ATOM 818 N N . LEU A 1 101 ? 15.192 -2.180 -12.750 1.00 90.31 101 LEU A N 1
ATOM 819 C CA . LEU A 1 101 ? 16.402 -2.754 -12.150 1.00 90.31 101 LEU A CA 1
ATOM 820 C C . LEU A 1 101 ? 17.124 -3.755 -13.058 1.00 90.31 101 LEU A C 1
ATOM 822 O O . LEU A 1 101 ? 18.207 -4.225 -12.718 1.00 90.31 101 LEU A O 1
ATOM 826 N N . GLY A 1 102 ? 16.541 -4.140 -14.196 1.00 89.94 102 GLY A N 1
ATOM 827 C CA . GLY A 1 102 ? 17.138 -5.130 -15.094 1.00 89.94 102 GLY A CA 1
ATOM 828 C C . GLY A 1 102 ? 17.095 -6.576 -14.583 1.00 89.94 102 GLY A C 1
ATOM 829 O O . GLY A 1 102 ? 17.576 -7.464 -15.299 1.00 89.94 102 GLY A O 1
ATOM 830 N N . LYS A 1 103 ? 16.493 -6.842 -13.413 1.00 85.31 103 LYS A N 1
ATOM 831 C CA . LYS A 1 103 ? 16.433 -8.174 -12.781 1.00 85.31 103 LYS A CA 1
ATOM 832 C C . LYS A 1 103 ? 15.707 -9.192 -13.660 1.00 85.31 103 LYS A C 1
ATOM 834 O O . LYS A 1 103 ? 14.686 -8.890 -14.276 1.00 85.31 103 LYS A O 1
ATOM 839 N N . HIS A 1 104 ? 16.231 -10.414 -13.739 1.00 85.31 104 HIS A N 1
ATOM 840 C CA . HIS A 1 104 ? 15.520 -11.525 -14.381 1.00 85.31 104 HIS A CA 1
ATOM 841 C C . HIS A 1 104 ? 14.409 -12.048 -13.453 1.00 85.31 104 HIS A C 1
ATOM 843 O O . HIS A 1 104 ? 14.547 -11.970 -12.236 1.00 85.31 104 HIS A O 1
ATOM 849 N N . GLN A 1 105 ? 13.335 -12.627 -14.003 1.00 79.94 105 GLN A N 1
ATOM 850 C CA . GLN A 1 105 ? 12.155 -13.062 -13.230 1.00 79.94 105 GLN A CA 1
ATOM 851 C C . GLN A 1 105 ? 12.506 -13.962 -12.033 1.00 79.94 105 GLN A C 1
ATOM 853 O O . GLN A 1 105 ? 12.006 -13.762 -10.936 1.00 79.94 105 GLN A O 1
ATOM 858 N N . VAL A 1 106 ? 13.431 -14.908 -12.219 1.00 80.62 106 VAL A N 1
ATOM 859 C CA . VAL A 1 106 ? 13.885 -15.830 -11.159 1.00 80.62 106 VAL A CA 1
ATOM 860 C C . VAL A 1 106 ? 14.551 -15.101 -9.984 1.00 80.62 106 VAL A C 1
ATOM 862 O O . VAL A 1 106 ? 14.365 -15.484 -8.833 1.00 80.62 106 VAL A O 1
ATOM 865 N N . GLU A 1 107 ? 15.321 -14.049 -10.262 1.00 81.12 107 GLU A N 1
ATOM 866 C CA . GLU A 1 107 ? 15.963 -13.225 -9.232 1.00 81.12 107 GLU A CA 1
ATOM 867 C C . GLU A 1 107 ? 14.931 -12.343 -8.523 1.00 81.12 107 GLU A C 1
ATOM 869 O O . GLU A 1 107 ? 14.903 -12.296 -7.298 1.00 81.12 107 GLU A O 1
ATOM 874 N N . ALA A 1 108 ? 14.029 -11.718 -9.286 1.00 82.25 108 ALA A N 1
ATOM 875 C CA . ALA A 1 108 ? 12.929 -10.919 -8.751 1.00 82.25 108 ALA A CA 1
ATOM 876 C C . ALA A 1 108 ? 11.999 -11.735 -7.833 1.00 82.25 108 ALA A C 1
ATOM 878 O O . ALA A 1 108 ? 11.640 -11.274 -6.750 1.00 82.25 108 ALA A O 1
ATOM 879 N N . TYR A 1 109 ? 11.660 -12.966 -8.225 1.00 82.75 109 TYR A N 1
ATOM 880 C CA . TYR A 1 109 ? 10.875 -13.880 -7.398 1.00 82.75 109 TYR A CA 1
ATOM 881 C C . TYR A 1 109 ? 11.600 -14.209 -6.091 1.00 82.75 109 TYR A C 1
ATOM 883 O O . TYR A 1 109 ? 11.028 -14.067 -5.013 1.00 82.75 109 TYR A O 1
ATOM 891 N N . ARG A 1 110 ? 12.870 -14.632 -6.175 1.00 83.12 110 ARG A N 1
ATOM 892 C CA . ARG A 1 110 ? 13.654 -15.052 -5.006 1.00 83.12 110 ARG A CA 1
ATOM 893 C C . ARG A 1 110 ? 13.863 -13.912 -4.009 1.00 83.12 110 ARG A C 1
ATOM 895 O O . ARG A 1 110 ? 13.740 -14.143 -2.810 1.00 83.12 110 ARG A O 1
ATOM 902 N N . ASP A 1 111 ? 14.202 -12.725 -4.505 1.00 80.75 111 ASP A N 1
ATOM 903 C CA . ASP A 1 111 ? 14.690 -11.631 -3.664 1.00 80.75 111 ASP A CA 1
ATOM 904 C C . ASP A 1 111 ? 13.568 -10.721 -3.153 1.00 80.75 111 ASP A C 1
ATOM 906 O O . ASP A 1 111 ? 13.726 -10.128 -2.094 1.00 80.75 111 ASP A O 1
ATOM 910 N N . GLU A 1 112 ? 12.441 -10.613 -3.865 1.00 82.12 112 GLU A N 1
ATOM 911 C CA . GLU A 1 112 ? 11.377 -9.661 -3.513 1.00 82.12 112 GLU A CA 1
ATOM 912 C C . GLU A 1 112 ? 10.070 -10.386 -3.157 1.00 82.12 112 GLU A C 1
ATOM 914 O O . GLU A 1 112 ? 9.557 -10.283 -2.041 1.00 82.12 112 GLU A O 1
ATOM 919 N N . GLN A 1 113 ? 9.524 -11.164 -4.096 1.00 82.31 113 GLN A N 1
ATOM 920 C CA . GLN A 1 113 ? 8.167 -11.701 -3.963 1.00 82.31 113 GLN A CA 1
ATOM 921 C C . GLN A 1 113 ? 8.090 -12.864 -2.962 1.00 82.31 113 GLN A C 1
ATOM 923 O O . GLN A 1 113 ? 7.185 -12.912 -2.130 1.00 82.31 113 GLN A O 1
ATOM 928 N N . HIS A 1 114 ? 9.057 -13.785 -2.993 1.00 82.44 114 HIS A N 1
ATOM 929 C CA . HIS A 1 114 ? 9.087 -14.945 -2.101 1.00 82.44 114 HIS A CA 1
ATOM 930 C C . HIS A 1 114 ? 9.254 -14.547 -0.629 1.00 82.44 114 HIS A C 1
ATOM 932 O O . HIS A 1 114 ? 8.614 -15.136 0.249 1.00 82.44 114 HIS A O 1
ATOM 938 N N . ILE A 1 115 ? 10.080 -13.530 -0.356 1.00 82.75 115 ILE A N 1
ATOM 939 C CA . ILE A 1 115 ? 10.271 -12.994 0.997 1.00 82.75 115 ILE A CA 1
ATOM 940 C C . ILE A 1 115 ? 8.948 -12.416 1.507 1.00 82.75 115 ILE A C 1
ATOM 942 O O . ILE A 1 115 ? 8.476 -12.823 2.569 1.00 82.75 115 ILE A O 1
ATOM 946 N N . ALA A 1 116 ? 8.292 -11.569 0.707 1.00 81.44 116 ALA A N 1
ATOM 947 C CA . ALA A 1 116 ? 7.010 -10.971 1.067 1.00 81.44 116 ALA A CA 1
ATOM 948 C C . ALA A 1 116 ? 5.923 -12.028 1.346 1.00 81.44 116 ALA A C 1
ATOM 950 O O . ALA A 1 116 ? 5.226 -11.953 2.358 1.00 81.44 116 ALA A O 1
ATOM 951 N N . ILE A 1 117 ? 5.803 -13.057 0.501 1.00 82.06 117 ILE A N 1
ATOM 952 C CA . ILE A 1 117 ? 4.835 -14.149 0.702 1.00 82.06 117 ILE A CA 1
ATOM 953 C C . ILE A 1 117 ? 5.115 -14.905 2.006 1.00 82.06 117 ILE A C 1
ATOM 955 O O . ILE A 1 117 ? 4.185 -15.221 2.755 1.00 82.06 117 ILE A O 1
ATOM 959 N N . THR A 1 118 ? 6.385 -15.192 2.291 1.00 80.62 118 THR A N 1
ATOM 960 C CA . THR A 1 118 ? 6.791 -15.940 3.488 1.00 80.62 118 THR A CA 1
ATOM 961 C C . THR A 1 118 ? 6.466 -15.167 4.765 1.00 80.62 118 THR A C 1
ATOM 963 O O . THR A 1 118 ? 5.900 -15.738 5.704 1.00 80.62 118 THR A O 1
ATOM 966 N N . GLU A 1 119 ? 6.760 -13.867 4.795 1.00 82.06 119 GLU A N 1
ATOM 967 C CA . GLU A 1 119 ? 6.440 -13.002 5.933 1.00 82.06 119 GLU A CA 1
ATOM 968 C C . GLU A 1 119 ? 4.926 -12.912 6.161 1.00 82.06 119 GLU A C 1
ATOM 970 O O . GLU A 1 119 ? 4.450 -13.130 7.277 1.00 82.06 119 GLU A O 1
ATOM 975 N N . LEU A 1 120 ? 4.149 -12.701 5.096 1.00 80.88 120 LEU A N 1
ATOM 976 C CA . LEU A 1 120 ? 2.691 -12.578 5.178 1.00 80.88 120 LEU A CA 1
ATOM 977 C C . LEU A 1 120 ? 1.988 -13.895 5.559 1.00 80.88 120 LEU A C 1
ATOM 979 O O . LEU A 1 120 ? 0.937 -13.876 6.204 1.00 80.88 120 LEU A O 1
ATOM 983 N N . SER A 1 121 ? 2.558 -15.046 5.190 1.00 76.69 121 SER A N 1
ATOM 984 C CA . SER A 1 121 ? 1.976 -16.370 5.465 1.00 76.69 121 SER A CA 1
ATOM 985 C C . SER A 1 121 ? 2.292 -16.889 6.873 1.00 76.69 121 SER A C 1
ATOM 987 O O . SER A 1 121 ? 1.502 -17.637 7.459 1.00 76.69 121 SER A O 1
ATOM 989 N N . SER A 1 122 ? 3.425 -16.478 7.449 1.00 67.69 122 SER A N 1
ATOM 990 C CA . SER A 1 122 ? 3.881 -16.939 8.769 1.00 67.69 122 SER A CA 1
ATOM 991 C C . SER A 1 122 ? 2.931 -16.531 9.910 1.00 67.69 122 SER A C 1
ATOM 993 O O . SER A 1 122 ? 2.752 -17.288 10.869 1.00 67.69 122 SER A O 1
ATOM 995 N N . ASP A 1 123 ? 2.223 -15.407 9.764 1.00 59.22 123 ASP A N 1
ATOM 996 C CA . ASP A 1 123 ? 1.230 -14.901 10.728 1.00 59.22 123 ASP A CA 1
ATOM 997 C C . ASP A 1 123 ? -0.120 -15.649 10.705 1.00 59.22 123 ASP A C 1
ATOM 999 O O . ASP A 1 123 ? -0.932 -15.546 11.640 1.00 59.22 123 ASP A O 1
ATOM 1003 N N . HIS A 1 124 ? -0.395 -16.434 9.656 1.00 55.47 124 HIS A N 1
ATOM 1004 C CA . HIS A 1 124 ? -1.617 -17.237 9.579 1.00 55.47 124 HIS A CA 1
ATOM 1005 C C . HIS A 1 124 ? -1.524 -18.505 10.446 1.00 55.47 124 HIS A C 1
ATOM 1007 O O . HIS A 1 124 ? -2.467 -18.821 11.174 1.00 55.47 124 HIS A O 1
ATOM 1013 N N . ASN A 1 125 ? -0.366 -19.174 10.456 1.00 51.66 125 ASN A N 1
ATOM 1014 C CA . ASN A 1 125 ? -0.192 -20.486 11.095 1.00 51.66 125 ASN A CA 1
ATOM 1015 C C . ASN A 1 125 ? 0.018 -20.435 12.621 1.00 51.66 125 ASN A C 1
ATOM 1017 O O . ASN A 1 125 ? -0.383 -21.356 13.339 1.00 51.66 125 ASN A O 1
ATOM 1021 N N . GLN A 1 126 ? 0.599 -19.361 13.166 1.00 51.12 126 GLN A N 1
ATOM 1022 C CA . GLN A 1 126 ? 0.900 -19.306 14.606 1.00 51.12 126 GLN A CA 1
ATOM 1023 C C . GLN A 1 126 ? -0.344 -19.189 15.504 1.00 51.12 126 GLN A C 1
ATOM 1025 O O . GLN A 1 126 ? -0.297 -19.575 16.672 1.00 51.12 126 GLN A O 1
ATOM 1030 N N . HIS A 1 127 ? -1.465 -18.680 14.988 1.00 50.28 127 HIS A N 1
ATOM 1031 C CA . HIS A 1 127 ? -2.674 -18.457 15.787 1.00 50.28 127 HIS A CA 1
ATOM 1032 C C . HIS A 1 127 ? -3.624 -19.659 15.792 1.00 50.28 127 HIS A C 1
ATOM 1034 O O . HIS A 1 127 ? -4.189 -19.968 16.839 1.00 50.28 127 HIS A O 1
ATOM 1040 N N . GLU A 1 128 ? -3.739 -20.391 14.676 1.00 51.97 128 GLU A N 1
ATOM 1041 C CA . GLU A 1 128 ? -4.463 -21.671 14.660 1.00 51.97 128 GLU A CA 1
ATOM 1042 C C . GLU A 1 128 ? -3.857 -22.666 15.648 1.00 51.97 128 GLU A C 1
ATOM 1044 O O . GLU A 1 128 ? -4.575 -23.357 16.369 1.00 51.97 128 GLU A O 1
ATOM 1049 N N . THR A 1 129 ? -2.527 -22.695 15.718 1.00 48.78 129 THR A N 1
ATOM 1050 C CA . THR A 1 129 ? -1.801 -23.587 16.623 1.00 48.78 129 THR A CA 1
ATOM 1051 C C . THR A 1 129 ? -2.061 -23.222 18.090 1.00 48.78 129 THR A C 1
ATOM 1053 O O . THR A 1 129 ? -2.311 -24.109 18.901 1.00 48.78 129 THR A O 1
ATOM 1056 N N . LYS A 1 130 ? -2.104 -21.922 18.425 1.00 51.34 130 LYS A N 1
ATOM 1057 C CA . LYS A 1 130 ? -2.411 -21.434 19.784 1.00 51.34 130 LYS A CA 1
ATOM 1058 C C . LYS A 1 130 ? -3.878 -21.625 20.183 1.00 51.34 130 LYS A C 1
ATOM 1060 O O . LYS A 1 130 ? -4.152 -21.913 21.343 1.00 51.34 130 LYS A O 1
ATOM 1065 N N . GLN A 1 131 ? -4.823 -21.491 19.249 1.00 52.00 131 GLN A N 1
ATOM 1066 C CA . GLN A 1 131 ? -6.244 -21.743 19.522 1.00 52.00 131 GLN A CA 1
ATOM 1067 C C . GLN A 1 131 ? -6.535 -23.239 19.707 1.00 52.00 131 GLN A C 1
ATOM 1069 O O . GLN A 1 131 ? -7.269 -23.603 20.621 1.00 52.00 131 GLN A O 1
ATOM 1074 N N . LYS A 1 132 ? -5.911 -24.115 18.906 1.00 50.88 132 LYS A N 1
ATOM 1075 C CA . LYS A 1 132 ? -6.032 -25.578 19.046 1.00 50.88 132 LYS A CA 1
ATOM 1076 C C . LYS A 1 132 ? -5.391 -26.099 20.338 1.00 50.88 132 LYS A C 1
ATOM 1078 O O . LYS A 1 132 ? -5.963 -26.980 20.964 1.00 50.88 132 LYS A O 1
ATOM 1083 N N . SER A 1 133 ? -4.266 -25.526 20.779 1.00 52.91 133 SER A N 1
ATOM 1084 C CA . SER A 1 133 ? -3.642 -25.880 22.066 1.00 52.91 133 SER A CA 1
ATOM 1085 C C . SER A 1 133 ? -4.368 -25.322 23.294 1.00 52.91 133 SER A C 1
ATOM 1087 O O . SER A 1 133 ? -4.103 -25.767 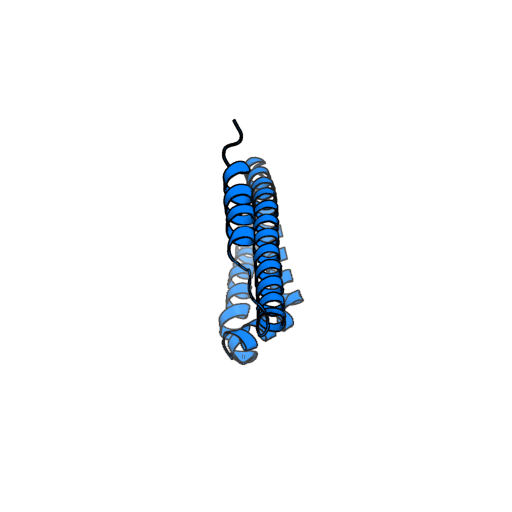24.400 1.00 52.91 133 SER A O 1
ATOM 1089 N N . PHE A 1 134 ? -5.224 -24.309 23.130 1.00 53.81 134 PHE A N 1
ATOM 1090 C CA . PHE A 1 134 ? -6.026 -23.739 24.221 1.00 53.81 134 PHE A CA 1
ATOM 1091 C C . PHE A 1 134 ? -7.366 -24.473 24.410 1.00 53.81 134 PHE A C 1
ATOM 1093 O O . PHE A 1 134 ? -7.984 -24.371 25.465 1.00 53.81 134 PHE A O 1
ATOM 1100 N N . LEU A 1 135 ? -7.822 -25.196 23.382 1.00 53.66 135 LEU A N 1
ATOM 1101 C CA . LEU A 1 135 ? -9.082 -25.948 23.361 1.00 53.66 135 LEU A CA 1
ATOM 1102 C C . LEU A 1 135 ? -8.894 -27.473 23.511 1.00 53.66 135 LEU A C 1
ATOM 1104 O O . LEU A 1 135 ? -9.879 -28.204 23.422 1.00 53.66 135 LEU A O 1
ATOM 1108 N N . SER A 1 136 ? -7.660 -27.945 23.725 1.00 49.03 136 SER A N 1
ATOM 1109 C CA . SER A 1 136 ? -7.300 -29.346 24.001 1.00 49.03 136 SER A CA 1
ATOM 1110 C C . SER A 1 136 ? -6.699 -29.486 25.390 1.00 49.03 136 SER A C 1
ATOM 1112 O O . SER A 1 136 ? -6.777 -30.625 25.900 1.00 49.03 136 SER A O 1
#

Sequence (136 aa):
MNLGADTLLSWSLRRLHLSGSQSGEKRESSVMVDKLLQFHEKETSTILVMSDCEKDLEVLRETYKSGKTKEESWRRSQLKNLLRLLEEKEDDIFKALKQDLGKHQVEAYRDEQHIAITELSSDHNQHETKQKSFLS